Protein AF-A0A931XSU1-F1 (afdb_monomer)

Nearest PDB structures (foldseek):
  8f7c-assembly1_G  TM=5.440E-01  e=2.232E+00  Homo sapiens
  8qoj-assembly1_A  TM=5.311E-01  e=4.026E+00  Homo sapiens
  8xge-assembly1_A  TM=5.105E-01  e=5.233E+00  Homo sapiens
  8xh9-assembly1_A  TM=5.126E-01  e=6.802E+00  Homo sapiens

Foldseek 3Di:
DLVVLVVLLVVLVVLLVVLVPQDQWDKDDWDFDDDPPPTDTDDIDTDRHVVSVVVSVVSNVVSVVSNVVSVVVNVVVVPPDPPPPPDPDDDDDDPPPPPVVVVVVVVVVVVVVVVVVVVVVVVD

pLDDT: mean 74.85, std 11.94, range [46.59, 92.94]

Mean predicted aligned error: 15.7 Å

Secondary structure (DSSP, 8-state):
-HHHHHHHHHHHHHHHHHHHT---EEEEPPEEESSSTTPEEE--EEEE-HHHHHHHHHHHHHHHHHHHHHHHHHHHHHTS-------------------HHHHHHHHHHHHHHHHHHHHHHHT-

Structure (mmCIF, N/CA/C/O backbone):
data_AF-A0A931XSU1-F1
#
_entry.id   AF-A0A931XSU1-F1
#
loop_
_atom_site.group_PDB
_atom_site.id
_atom_site.type_symbol
_atom_site.label_atom_id
_atom_site.label_alt_id
_atom_site.label_comp_id
_atom_site.label_asym_id
_atom_site.label_entity_id
_atom_site.label_seq_id
_atom_site.pdbx_PDB_ins_code
_atom_site.Cartn_x
_atom_site.Cartn_y
_atom_site.Cartn_z
_atom_site.occupancy
_atom_site.B_iso_or_equiv
_atom_site.auth_seq_id
_atom_site.auth_comp_id
_atom_site.auth_asym_id
_atom_site.auth_atom_id
_atom_site.pdbx_PDB_model_num
ATOM 1 N N . MET A 1 1 ? -17.702 6.335 17.029 1.00 62.66 1 MET A N 1
ATOM 2 C CA . MET A 1 1 ? -16.408 6.701 16.405 1.00 62.66 1 MET A CA 1
ATOM 3 C C . MET A 1 1 ? -15.450 5.519 16.221 1.00 62.66 1 MET A C 1
ATOM 5 O O . MET A 1 1 ? -14.830 5.443 15.172 1.00 62.66 1 MET A O 1
ATOM 9 N N . LYS A 1 2 ? -15.399 4.533 17.139 1.00 67.75 2 LYS A N 1
ATOM 10 C CA . LYS A 1 2 ? -14.554 3.317 17.006 1.00 67.75 2 LYS A CA 1
ATOM 11 C C . LYS A 1 2 ? -14.685 2.581 15.659 1.00 67.75 2 LYS A C 1
ATOM 13 O O . LYS A 1 2 ? -13.686 2.206 15.061 1.00 67.75 2 LYS A O 1
ATOM 18 N N . LYS A 1 3 ? -15.919 2.417 15.161 1.00 79.31 3 LYS A N 1
ATOM 19 C CA . LYS A 1 3 ? -16.206 1.733 13.883 1.00 79.31 3 LYS A CA 1
ATOM 20 C C . LYS A 1 3 ? -15.607 2.456 12.672 1.00 79.31 3 LYS A C 1
ATOM 22 O O . LYS A 1 3 ? -15.154 1.799 11.746 1.00 79.31 3 LYS A O 1
ATOM 27 N N . PHE A 1 4 ? -15.596 3.789 12.701 1.00 82.19 4 PHE A N 1
ATOM 28 C CA . PHE A 1 4 ? -15.048 4.597 11.615 1.00 82.19 4 PHE A CA 1
ATOM 29 C C . PHE A 1 4 ? -13.519 4.502 11.593 1.00 82.19 4 PHE A C 1
ATOM 31 O O . PHE A 1 4 ? -12.953 4.238 10.542 1.00 82.19 4 PHE A O 1
ATOM 38 N N . GLY A 1 5 ? -12.869 4.578 12.765 1.00 80.50 5 GLY A N 1
ATOM 39 C CA . GLY A 1 5 ? -11.419 4.373 12.889 1.00 80.50 5 GLY A CA 1
ATOM 40 C C . GLY A 1 5 ? -10.965 2.992 12.402 1.00 80.50 5 GLY A C 1
ATOM 41 O O . GLY A 1 5 ? -10.023 2.898 11.625 1.00 80.50 5 GLY A O 1
ATOM 42 N N . ILE A 1 6 ? -11.694 1.930 12.767 1.00 85.44 6 ILE A N 1
ATOM 43 C CA . ILE A 1 6 ? -11.423 0.569 12.270 1.00 85.44 6 ILE A CA 1
ATOM 44 C C . ILE A 1 6 ? -11.586 0.464 10.751 1.00 85.44 6 ILE A C 1
ATOM 46 O O . ILE A 1 6 ? -10.738 -0.129 10.091 1.00 85.44 6 ILE A O 1
ATOM 50 N N . CYS A 1 7 ? -12.642 1.053 10.184 1.00 87.25 7 CYS A N 1
ATOM 51 C CA . CYS A 1 7 ? -12.866 1.011 8.739 1.00 87.25 7 CYS A CA 1
ATOM 52 C C . CYS A 1 7 ? -11.738 1.726 7.980 1.00 87.25 7 CYS A C 1
ATOM 54 O O . CYS A 1 7 ? -11.248 1.226 6.968 1.00 87.25 7 CYS A O 1
ATOM 56 N N . LEU A 1 8 ? -11.286 2.866 8.505 1.00 87.06 8 LEU A N 1
ATOM 57 C CA . LEU A 1 8 ? -10.216 3.671 7.920 1.00 87.06 8 LEU A CA 1
ATOM 58 C C . LEU A 1 8 ? -8.861 2.956 8.008 1.00 87.06 8 LEU A C 1
ATOM 60 O O . LEU A 1 8 ? -8.111 2.935 7.036 1.00 87.06 8 LEU A O 1
ATOM 64 N N . MET A 1 9 ? -8.591 2.288 9.133 1.00 85.94 9 MET A N 1
ATOM 65 C CA . MET A 1 9 ? -7.377 1.495 9.323 1.00 85.94 9 MET A CA 1
ATOM 66 C C . MET A 1 9 ? -7.322 0.294 8.365 1.00 85.94 9 MET A C 1
ATOM 68 O O . MET A 1 9 ? -6.302 0.085 7.716 1.00 85.94 9 MET A O 1
ATOM 72 N N . ILE A 1 10 ? -8.423 -0.454 8.213 1.00 88.56 10 ILE A N 1
ATOM 73 C CA . ILE A 1 10 ? -8.497 -1.575 7.257 1.00 88.56 10 ILE A CA 1
ATOM 74 C C . ILE A 1 10 ? -8.277 -1.070 5.828 1.00 88.56 10 ILE A C 1
ATOM 76 O O . ILE A 1 10 ? -7.500 -1.661 5.083 1.00 88.56 10 ILE A O 1
ATOM 80 N N . THR A 1 11 ? -8.909 0.047 5.462 1.00 89.56 11 THR A N 1
ATOM 81 C CA . THR A 1 11 ? -8.759 0.641 4.124 1.00 89.56 11 THR A CA 1
ATOM 82 C C . THR A 1 11 ? -7.306 1.039 3.850 1.00 89.56 11 THR A C 1
ATOM 84 O O . THR A 1 11 ? -6.785 0.734 2.781 1.00 89.56 11 THR A O 1
ATOM 87 N N . GLY A 1 12 ? -6.621 1.646 4.826 1.00 85.69 12 GLY A N 1
ATOM 88 C CA . GLY A 1 12 ? -5.203 1.999 4.713 1.00 85.69 12 GLY A CA 1
ATOM 89 C C . GLY A 1 12 ? -4.289 0.782 4.538 1.00 85.69 12 GLY A C 1
ATOM 90 O O . GLY A 1 12 ? -3.405 0.795 3.684 1.00 85.69 12 GLY A O 1
ATOM 91 N N . VAL A 1 13 ? -4.545 -0.305 5.273 1.00 88.69 13 VAL A N 1
ATOM 92 C CA . VAL A 1 13 ? -3.776 -1.557 5.148 1.00 88.69 13 VAL A CA 1
ATOM 93 C C . VAL A 1 13 ? -3.985 -2.209 3.782 1.00 88.69 13 VAL A C 1
ATOM 95 O O . VAL A 1 13 ? -3.011 -2.615 3.149 1.00 88.69 13 VAL A O 1
ATOM 98 N N . VAL A 1 14 ? -5.227 -2.272 3.295 1.00 90.31 14 VAL A N 1
ATOM 99 C CA . VAL A 1 14 ? -5.534 -2.811 1.959 1.00 90.31 14 VAL A CA 1
ATOM 100 C C . VAL A 1 14 ? -4.852 -1.978 0.872 1.00 90.31 14 VAL A C 1
ATOM 102 O O . VAL A 1 14 ? -4.221 -2.536 -0.025 1.00 90.31 14 VAL A O 1
ATOM 105 N N . TRP A 1 15 ? -4.898 -0.647 0.985 1.00 89.31 15 TRP A N 1
ATOM 106 C CA . TRP A 1 15 ? -4.202 0.256 0.065 1.00 89.31 15 TRP A CA 1
ATOM 107 C C . TRP A 1 15 ? -2.683 0.0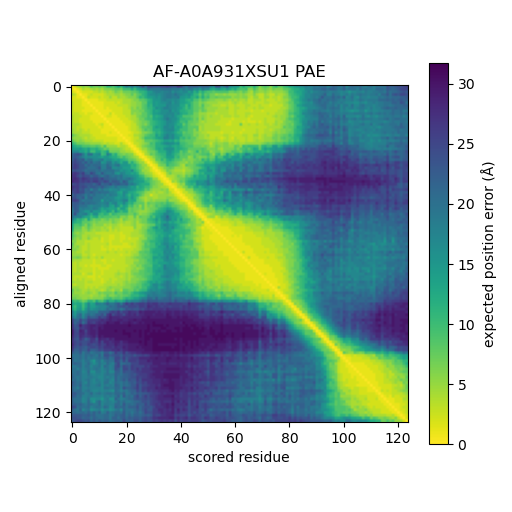50 0.099 1.00 89.31 15 TRP A C 1
ATOM 109 O O . TRP A 1 15 ? -2.029 0.030 -0.9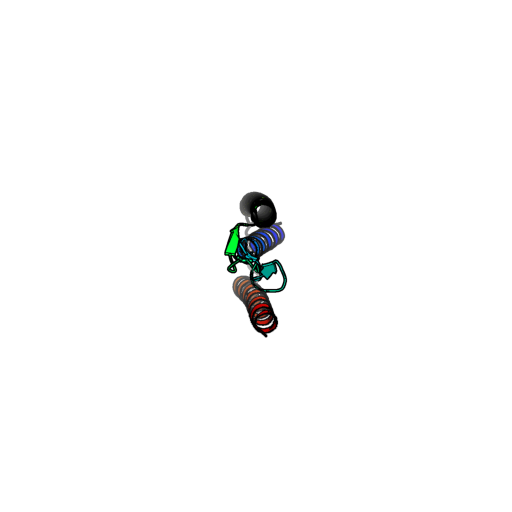42 1.00 89.31 15 TRP A O 1
ATOM 119 N N . CYS A 1 16 ? -2.111 -0.147 1.286 1.00 85.56 16 CYS A N 1
ATOM 120 C CA . CYS A 1 16 ? -0.687 -0.423 1.450 1.00 85.56 16 CYS A CA 1
ATOM 121 C C . CYS A 1 16 ? -0.288 -1.720 0.731 1.00 85.56 16 CYS A C 1
ATOM 123 O O . CYS A 1 16 ? 0.693 -1.749 -0.011 1.00 85.56 16 CYS A O 1
ATOM 125 N N . PHE A 1 17 ? -1.097 -2.774 0.875 1.00 88.44 17 PHE A N 1
ATOM 126 C CA . PHE A 1 17 ? -0.880 -4.052 0.198 1.00 88.44 17 PHE A CA 1
ATOM 127 C C . PHE A 1 17 ? -0.917 -3.916 -1.330 1.00 88.44 17 PHE A C 1
ATOM 129 O O . PHE A 1 17 ? -0.078 -4.486 -2.029 1.00 88.44 17 PHE A O 1
ATOM 136 N N . TYR A 1 18 ? -1.851 -3.113 -1.844 1.00 88.31 18 TYR A N 1
ATOM 137 C CA . TYR A 1 18 ? -1.919 -2.769 -3.262 1.00 88.31 18 TYR A CA 1
ATOM 138 C C . TYR A 1 18 ? -0.652 -2.035 -3.728 1.00 88.31 18 TYR A C 1
ATOM 140 O O . TYR A 1 18 ? -0.026 -2.440 -4.706 1.00 88.31 18 TYR A O 1
ATOM 148 N N . ALA A 1 19 ? -0.214 -1.012 -2.989 1.00 84.62 19 ALA A N 1
ATOM 149 C CA . ALA A 1 19 ? 0.985 -0.249 -3.327 1.00 84.62 19 ALA A CA 1
ATOM 150 C C . ALA A 1 19 ? 2.253 -1.126 -3.332 1.00 84.62 19 ALA A C 1
ATOM 152 O O . ALA A 1 19 ? 3.112 -0.973 -4.200 1.00 84.62 19 ALA A O 1
ATOM 153 N N . PHE A 1 20 ? 2.364 -2.094 -2.415 1.00 82.06 20 PHE A N 1
ATOM 154 C CA . PHE A 1 20 ? 3.493 -3.029 -2.389 1.00 82.06 20 PHE A CA 1
ATOM 155 C C . PHE A 1 20 ? 3.569 -3.922 -3.629 1.00 82.06 20 PHE A C 1
ATOM 157 O O . PHE A 1 20 ? 4.675 -4.159 -4.126 1.00 82.06 20 PHE A O 1
ATOM 164 N N . ASN A 1 21 ? 2.421 -4.352 -4.154 1.00 85.75 21 ASN A N 1
ATOM 165 C CA . ASN A 1 21 ? 2.333 -5.208 -5.339 1.00 85.75 21 ASN A CA 1
ATOM 166 C C . ASN A 1 21 ? 2.503 -4.453 -6.667 1.00 85.75 21 ASN A C 1
ATOM 168 O O . ASN A 1 21 ? 2.543 -5.071 -7.729 1.00 85.75 21 ASN A O 1
ATOM 172 N N . MET A 1 22 ? 2.658 -3.127 -6.637 1.00 81.94 22 MET A N 1
ATOM 173 C CA . MET A 1 22 ? 2.889 -2.340 -7.845 1.00 81.94 22 MET A CA 1
ATOM 174 C C . MET A 1 22 ? 4.270 -2.659 -8.451 1.00 81.94 22 MET A C 1
ATOM 176 O O . MET A 1 22 ? 5.302 -2.551 -7.769 1.00 81.94 22 MET A O 1
ATOM 180 N N . LYS A 1 23 ? 4.278 -3.066 -9.730 1.00 75.19 23 LYS A N 1
ATOM 181 C CA . LYS A 1 23 ? 5.490 -3.318 -10.528 1.00 75.19 23 LYS A CA 1
ATOM 182 C C . LYS A 1 23 ? 6.178 -1.991 -10.864 1.00 75.19 23 LYS A C 1
ATOM 184 O O . LYS A 1 23 ? 5.522 -1.050 -11.297 1.00 75.19 23 LYS A O 1
ATOM 189 N N . THR A 1 24 ? 7.495 -1.929 -10.681 1.00 73.44 24 THR A N 1
ATOM 190 C CA . THR A 1 24 ? 8.327 -0.736 -10.952 1.00 73.44 24 THR A CA 1
ATOM 191 C C . THR A 1 24 ? 9.293 -0.924 -12.125 1.00 73.44 24 THR A C 1
ATOM 193 O O . THR A 1 24 ? 10.028 -0.010 -12.489 1.00 73.44 24 THR A O 1
ATOM 196 N N . SER A 1 25 ? 9.302 -2.109 -12.731 1.00 67.75 25 SER A N 1
ATOM 197 C CA . SER A 1 25 ? 10.124 -2.447 -13.891 1.00 67.75 25 SER A CA 1
ATOM 198 C C . SER A 1 25 ? 9.289 -2.412 -15.166 1.00 67.75 25 SER A C 1
ATOM 200 O O . SER A 1 25 ? 8.185 -2.962 -15.195 1.00 67.75 25 SER A O 1
ATOM 202 N N . ILE A 1 26 ? 9.837 -1.803 -16.218 1.00 62.44 26 ILE A N 1
ATOM 203 C CA . ILE A 1 26 ? 9.305 -1.913 -17.577 1.00 62.44 26 ILE A CA 1
ATOM 204 C C . ILE A 1 26 ? 10.311 -2.706 -18.402 1.00 62.44 26 ILE A C 1
ATOM 206 O O . ILE A 1 26 ? 11.509 -2.414 -18.388 1.00 62.44 26 ILE A O 1
ATOM 210 N N . GLU A 1 27 ? 9.819 -3.711 -19.118 1.00 70.38 27 GLU A N 1
ATOM 211 C CA . GLU A 1 27 ? 10.622 -4.397 -20.122 1.00 70.38 27 GLU A CA 1
ATOM 212 C C . GLU A 1 27 ? 10.598 -3.589 -21.415 1.00 70.38 27 GLU A C 1
ATOM 214 O O . GLU A 1 27 ? 9.541 -3.155 -21.872 1.00 70.38 27 GLU A O 1
ATOM 219 N N . THR A 1 28 ? 11.776 -3.341 -21.979 1.00 63.06 28 THR A N 1
ATOM 220 C CA . THR A 1 28 ? 11.889 -2.723 -23.300 1.00 63.06 28 THR A CA 1
ATOM 221 C C . THR A 1 28 ? 12.015 -3.814 -24.353 1.00 63.06 28 THR A C 1
ATOM 223 O O . THR A 1 28 ? 12.876 -4.690 -24.240 1.00 63.06 28 THR A O 1
ATOM 226 N N . ASP A 1 29 ? 11.150 -3.765 -25.367 1.00 63.53 29 ASP A N 1
ATOM 227 C CA . ASP A 1 29 ? 11.164 -4.728 -26.466 1.00 63.53 29 ASP A CA 1
ATOM 228 C C . ASP A 1 29 ? 12.497 -4.679 -27.218 1.00 63.53 29 ASP A C 1
ATOM 230 O O . ASP A 1 29 ? 13.020 -3.604 -27.534 1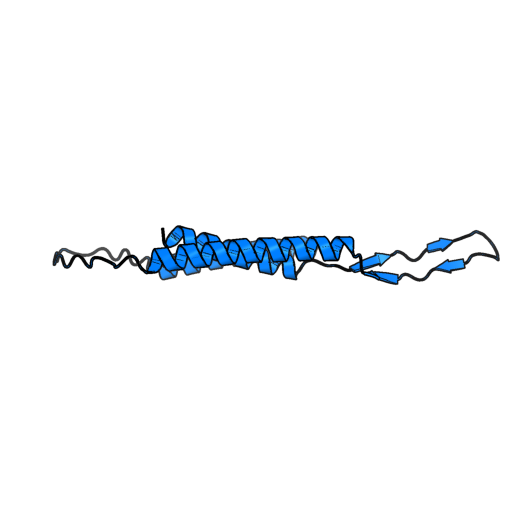.00 63.53 29 ASP A O 1
ATOM 234 N N . SER A 1 30 ? 13.031 -5.858 -27.547 1.00 64.19 30 SER A N 1
ATOM 235 C CA . SER A 1 30 ? 14.205 -5.974 -28.410 1.00 64.19 30 SER A CA 1
ATOM 236 C C . SER A 1 30 ? 13.905 -5.325 -29.758 1.00 64.19 30 SER A C 1
ATOM 238 O O . SER A 1 30 ? 12.921 -5.676 -30.416 1.00 64.19 30 SER A O 1
ATOM 240 N N . ARG A 1 31 ? 14.759 -4.403 -30.199 1.00 68.81 31 ARG A N 1
ATOM 241 C CA . ARG A 1 31 ? 14.568 -3.698 -31.466 1.00 68.81 31 ARG A CA 1
ATOM 242 C C . ARG A 1 31 ? 15.810 -3.854 -32.328 1.00 68.81 31 ARG A C 1
ATOM 244 O O . ARG A 1 31 ? 16.925 -3.572 -31.898 1.00 68.81 31 ARG A O 1
ATOM 251 N N . VAL A 1 32 ? 15.603 -4.282 -33.569 1.00 73.25 32 VAL A N 1
ATOM 252 C CA . VAL A 1 32 ? 16.634 -4.216 -34.607 1.00 73.25 32 VAL A CA 1
ATOM 253 C C . VAL A 1 32 ? 16.574 -2.823 -35.216 1.00 73.25 32 VAL A C 1
ATOM 255 O O . VAL A 1 32 ? 15.534 -2.415 -35.734 1.00 73.25 32 VAL A O 1
ATOM 258 N N . ILE A 1 33 ? 17.670 -2.077 -35.117 1.00 74.38 33 ILE A N 1
ATOM 259 C CA . ILE A 1 33 ? 17.792 -0.746 -35.709 1.00 74.38 33 ILE A CA 1
ATOM 260 C C . ILE A 1 33 ? 18.641 -0.881 -36.977 1.00 74.38 33 ILE A C 1
ATOM 262 O O . ILE A 1 33 ? 19.800 -1.292 -36.916 1.00 74.38 33 ILE A O 1
ATOM 266 N N . GLY A 1 34 ? 18.050 -0.550 -38.128 1.00 74.12 34 GLY A N 1
ATOM 267 C CA . GLY A 1 34 ? 18.694 -0.602 -39.446 1.00 74.12 34 GLY A CA 1
ATOM 268 C C . GLY A 1 34 ? 18.129 -1.678 -40.381 1.00 74.12 34 GLY A C 1
ATOM 269 O O . GLY A 1 34 ? 17.298 -2.498 -39.996 1.00 74.12 34 GLY A O 1
ATOM 270 N N . SER A 1 35 ? 18.571 -1.658 -41.639 1.00 70.12 35 SER A N 1
ATOM 271 C CA . SER A 1 35 ? 18.179 -2.613 -42.685 1.00 70.12 35 SER A CA 1
ATOM 272 C C . SER A 1 35 ? 19.415 -2.996 -43.502 1.00 70.12 35 SER A C 1
ATOM 274 O O . SER A 1 35 ? 20.161 -2.117 -43.928 1.00 70.12 35 SER A O 1
ATOM 276 N N . GLY A 1 36 ? 19.648 -4.293 -43.717 1.00 75.75 36 GLY A N 1
ATOM 277 C CA . GLY A 1 36 ? 20.820 -4.797 -44.447 1.00 75.75 36 GLY A CA 1
ATOM 278 C C . GLY A 1 36 ? 22.013 -5.1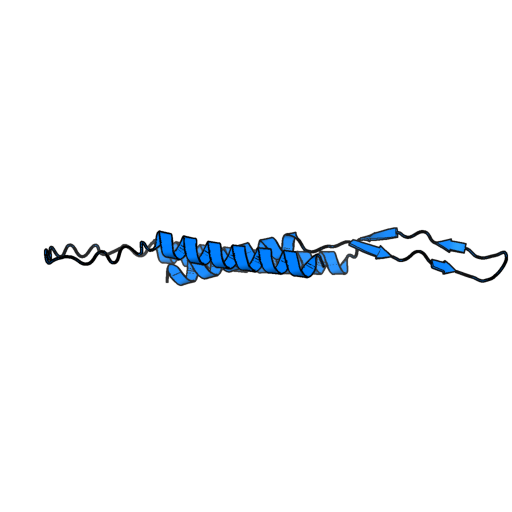64 -43.544 1.00 75.75 36 GLY A C 1
ATOM 279 O O . GLY A 1 36 ? 21.830 -5.354 -42.343 1.00 75.75 36 GLY A O 1
ATOM 280 N N . PRO A 1 37 ? 23.239 -5.280 -44.090 1.00 71.81 37 PRO A N 1
ATOM 281 C CA . PRO A 1 37 ? 24.411 -5.827 -43.386 1.00 71.81 37 PRO A CA 1
ATOM 282 C C . PRO A 1 37 ? 24.919 -4.983 -42.200 1.00 71.81 37 PRO A C 1
ATOM 284 O O . PRO A 1 37 ? 25.824 -5.413 -41.493 1.00 71.81 37 PRO A O 1
ATOM 287 N N . TYR A 1 38 ? 24.332 -3.806 -41.963 1.00 72.75 38 TYR A N 1
ATOM 288 C CA . TYR A 1 38 ? 24.659 -2.903 -40.854 1.00 72.75 38 TYR A CA 1
ATOM 289 C C . TYR A 1 38 ? 23.566 -2.853 -39.774 1.00 72.75 38 TYR A C 1
ATOM 291 O O . TYR A 1 38 ? 23.498 -1.893 -39.009 1.00 72.75 38 TYR A O 1
ATOM 299 N N . SER A 1 39 ? 22.670 -3.844 -39.716 1.00 74.25 39 SER A N 1
ATOM 300 C CA . SER A 1 39 ? 21.642 -3.890 -38.673 1.00 74.25 39 SER A CA 1
ATOM 301 C C . SER A 1 39 ? 22.264 -4.118 -37.293 1.00 74.25 39 SER A C 1
ATOM 303 O O . SER A 1 39 ? 23.000 -5.086 -37.097 1.00 74.25 39 SER A O 1
ATOM 305 N N . VAL A 1 40 ? 21.916 -3.269 -36.327 1.00 72.44 40 VAL A N 1
ATOM 306 C CA . VAL A 1 40 ? 22.341 -3.402 -34.930 1.00 72.44 40 VAL A CA 1
ATOM 307 C C . VAL A 1 40 ? 21.184 -3.983 -34.122 1.00 72.44 40 VAL A C 1
ATOM 309 O O . VAL A 1 40 ? 20.094 -3.408 -34.067 1.00 72.44 40 VAL A O 1
ATOM 312 N N . TYR A 1 41 ? 21.417 -5.144 -33.511 1.00 75.12 41 TYR A N 1
ATOM 313 C CA . TYR A 1 41 ? 20.464 -5.787 -32.611 1.00 75.12 41 TYR A CA 1
ATOM 314 C C . TYR A 1 41 ? 20.596 -5.186 -31.212 1.00 75.12 41 TYR A C 1
ATOM 316 O O . TYR A 1 41 ? 21.641 -5.324 -30.574 1.00 75.12 41 TYR A O 1
ATOM 324 N N . VAL A 1 42 ? 19.539 -4.532 -30.730 1.00 75.19 42 VAL A N 1
ATOM 325 C CA . VAL A 1 42 ? 19.458 -4.075 -29.342 1.00 75.19 42 VAL A CA 1
ATOM 326 C C . VAL A 1 42 ? 18.686 -5.130 -28.542 1.00 75.19 42 VAL A C 1
ATOM 328 O O . VAL A 1 42 ? 17.496 -5.333 -28.811 1.00 75.19 42 VAL A O 1
ATOM 331 N N . PRO A 1 43 ? 19.334 -5.833 -27.593 1.00 72.94 43 PRO A N 1
ATOM 332 C CA . PRO A 1 43 ? 18.669 -6.835 -26.767 1.00 72.94 43 PRO A CA 1
ATOM 333 C C . PRO A 1 43 ? 17.627 -6.184 -25.851 1.00 72.94 43 PRO A C 1
ATOM 335 O O . PRO A 1 43 ? 17.787 -5.035 -25.442 1.00 72.94 43 PRO A O 1
ATOM 338 N N . SER A 1 44 ? 16.577 -6.932 -25.505 1.00 70.56 44 SER A N 1
ATOM 339 C CA . SER A 1 44 ? 15.572 -6.489 -24.537 1.00 70.56 44 SER A CA 1
ATOM 340 C C . SER A 1 44 ? 16.218 -6.269 -23.171 1.00 70.56 44 SER A C 1
ATOM 342 O O . SER A 1 44 ? 16.903 -7.156 -22.652 1.00 70.56 44 SER A O 1
ATOM 344 N N . GLN A 1 45 ? 15.999 -5.098 -22.578 1.00 69.38 45 GLN A N 1
ATOM 345 C CA . GLN A 1 45 ? 16.520 -4.760 -21.256 1.00 69.38 45 GLN A CA 1
ATOM 346 C C . GLN A 1 45 ? 15.362 -4.424 -20.313 1.00 69.38 45 GLN A C 1
ATOM 348 O O . GLN A 1 45 ? 14.449 -3.671 -20.659 1.00 69.38 45 GLN A O 1
ATOM 353 N N . SER A 1 46 ? 15.402 -4.970 -19.097 1.00 66.62 46 SER A N 1
ATOM 354 C CA . SER A 1 46 ? 14.541 -4.515 -18.006 1.00 66.62 46 SER A CA 1
ATOM 355 C C . SER A 1 46 ? 15.125 -3.215 -17.465 1.00 66.62 46 SER A C 1
ATOM 357 O O . SER A 1 46 ? 16.094 -3.233 -16.702 1.00 66.62 46 SER A O 1
ATOM 359 N N . VAL A 1 47 ? 14.542 -2.085 -17.859 1.00 72.12 47 VAL A N 1
ATOM 360 C CA . VAL A 1 47 ? 14.950 -0.773 -17.355 1.00 72.12 47 VAL A CA 1
ATOM 361 C C . VAL A 1 47 ? 14.077 -0.439 -16.152 1.00 72.12 47 VAL A C 1
ATOM 363 O O . VAL A 1 47 ? 12.848 -0.552 -16.186 1.00 72.12 47 VAL A O 1
ATOM 366 N N . HIS A 1 48 ? 14.714 -0.042 -15.052 1.00 68.81 48 HIS A N 1
ATOM 367 C CA . HIS A 1 48 ? 13.984 0.428 -13.885 1.00 68.81 48 HIS A CA 1
ATOM 368 C C . HIS A 1 48 ? 13.333 1.769 -14.226 1.00 68.81 48 HIS A C 1
ATOM 370 O O . HIS A 1 48 ? 14.036 2.757 -14.447 1.00 68.81 48 HIS A O 1
ATOM 376 N N . ASN A 1 49 ? 12.002 1.806 -14.307 1.00 77.31 49 ASN A N 1
ATOM 377 C CA . ASN A 1 49 ? 11.318 3.053 -14.599 1.00 77.31 49 ASN A CA 1
ATOM 378 C C . ASN A 1 49 ? 11.192 3.856 -13.302 1.00 77.31 49 ASN A C 1
ATOM 380 O O . ASN A 1 49 ? 10.395 3.522 -12.423 1.00 77.31 49 ASN A O 1
ATOM 384 N N . LEU A 1 50 ? 11.986 4.923 -13.208 1.00 80.19 50 LEU A N 1
ATOM 385 C CA . LEU A 1 50 ? 11.978 5.849 -12.078 1.00 80.19 50 LEU A CA 1
ATOM 386 C C . LEU A 1 50 ? 10.589 6.459 -11.847 1.00 80.19 50 LEU A C 1
ATOM 388 O O . LEU A 1 50 ? 10.187 6.613 -10.700 1.00 80.19 50 LEU A O 1
ATOM 392 N N . ASP A 1 51 ? 9.820 6.705 -12.910 1.00 82.25 51 ASP A N 1
ATOM 393 C CA . ASP A 1 51 ? 8.470 7.262 -12.803 1.00 82.25 51 ASP A CA 1
ATOM 394 C C . ASP A 1 51 ? 7.497 6.275 -12.133 1.00 82.25 51 ASP A C 1
ATOM 396 O O . ASP A 1 51 ? 6.760 6.635 -11.216 1.00 82.25 51 ASP A O 1
ATOM 400 N N . LEU A 1 52 ? 7.557 4.985 -12.493 1.00 78.00 52 LEU A N 1
ATOM 401 C CA . LEU A 1 52 ? 6.755 3.950 -11.823 1.00 78.00 52 LEU A CA 1
ATOM 402 C C . LEU A 1 52 ? 7.182 3.742 -10.365 1.00 78.00 52 LEU A C 1
ATOM 404 O O . LEU A 1 52 ? 6.345 3.462 -9.502 1.00 78.00 52 LEU A O 1
ATOM 408 N N . ALA A 1 53 ? 8.478 3.869 -10.076 1.00 80.88 53 ALA A N 1
ATOM 409 C CA . ALA A 1 53 ? 8.992 3.802 -8.714 1.00 80.88 53 ALA A CA 1
ATOM 410 C C . ALA A 1 53 ? 8.493 4.981 -7.860 1.00 80.88 53 ALA A C 1
ATOM 412 O O . ALA A 1 53 ? 8.074 4.772 -6.716 1.00 80.88 53 ALA A O 1
ATOM 413 N N . ASP A 1 54 ? 8.453 6.189 -8.423 1.00 86.19 54 ASP A N 1
ATOM 414 C CA . ASP A 1 54 ? 7.924 7.377 -7.754 1.00 86.19 54 ASP A CA 1
ATOM 415 C C . ASP A 1 54 ? 6.405 7.298 -7.545 1.00 86.19 54 ASP A C 1
ATOM 417 O O . ASP A 1 54 ? 5.913 7.622 -6.459 1.00 86.19 54 ASP A O 1
ATOM 421 N N . GLN A 1 55 ? 5.648 6.765 -8.509 1.00 87.06 55 GLN A N 1
ATOM 422 C CA . GLN A 1 55 ? 4.216 6.500 -8.331 1.00 87.06 55 GLN A CA 1
ATOM 423 C C . GLN A 1 55 ? 3.959 5.496 -7.197 1.00 87.06 55 GLN A C 1
ATOM 425 O O . GLN A 1 55 ? 3.139 5.751 -6.307 1.00 87.06 55 GLN A O 1
ATOM 430 N N . LYS A 1 56 ? 4.708 4.384 -7.161 1.00 86.50 56 LYS A N 1
ATOM 431 C CA . LYS A 1 56 ? 4.646 3.407 -6.063 1.00 86.50 56 LYS A CA 1
ATOM 432 C C . LYS A 1 56 ? 4.948 4.059 -4.716 1.00 86.50 56 LYS A C 1
ATOM 434 O O . LYS A 1 56 ? 4.238 3.820 -3.736 1.00 86.50 56 LYS A O 1
ATOM 439 N N . ARG A 1 57 ? 5.983 4.900 -4.663 1.00 86.50 57 ARG A N 1
ATOM 440 C CA . ARG A 1 57 ? 6.364 5.644 -3.461 1.00 86.50 57 ARG A CA 1
ATOM 441 C C . ARG A 1 57 ? 5.241 6.573 -3.002 1.00 86.50 57 ARG A C 1
ATOM 443 O O . ARG A 1 57 ? 4.911 6.560 -1.818 1.00 86.50 57 ARG A O 1
ATOM 450 N N . ASN A 1 58 ? 4.612 7.318 -3.908 1.00 91.00 58 ASN A N 1
ATOM 451 C CA . ASN A 1 58 ? 3.476 8.179 -3.577 1.00 91.00 58 ASN A CA 1
ATOM 452 C C . ASN A 1 58 ? 2.286 7.388 -3.022 1.00 91.00 58 ASN A C 1
ATOM 454 O O . ASN A 1 58 ? 1.698 7.791 -2.017 1.00 91.00 58 ASN A O 1
ATOM 458 N N . HIS A 1 59 ? 1.959 6.235 -3.611 1.00 89.88 59 HIS A N 1
ATOM 459 C CA . HIS A 1 59 ? 0.900 5.372 -3.087 1.00 89.88 59 HIS A CA 1
ATOM 460 C C . HIS A 1 59 ? 1.222 4.815 -1.696 1.00 89.88 59 HIS A C 1
ATOM 462 O O . HIS A 1 59 ? 0.336 4.778 -0.842 1.00 89.88 59 HIS A O 1
ATOM 468 N N . LEU A 1 60 ? 2.478 4.436 -1.439 1.00 90.19 60 LEU A N 1
ATOM 469 C CA . LEU A 1 60 ? 2.940 4.000 -0.117 1.00 90.19 60 LEU A CA 1
ATOM 470 C C . LEU A 1 60 ? 2.847 5.120 0.925 1.00 90.19 60 LEU A C 1
ATOM 472 O O . LEU A 1 60 ? 2.358 4.888 2.030 1.00 90.19 60 LEU A O 1
ATOM 476 N N . ILE A 1 61 ? 3.265 6.337 0.569 1.00 91.12 61 ILE A N 1
ATOM 477 C CA . ILE A 1 61 ? 3.166 7.509 1.449 1.00 91.12 61 ILE A CA 1
ATOM 478 C C . ILE A 1 61 ? 1.697 7.799 1.776 1.00 91.12 61 ILE A C 1
ATOM 480 O O . ILE A 1 61 ? 1.344 7.932 2.948 1.00 91.12 61 ILE A O 1
ATOM 484 N N . GLY A 1 62 ? 0.826 7.831 0.764 1.00 90.81 62 GLY A N 1
ATOM 485 C CA . GLY A 1 62 ? -0.610 8.040 0.953 1.00 90.81 62 GLY A CA 1
ATOM 486 C C . GLY A 1 62 ? -1.246 6.974 1.851 1.00 90.81 62 GLY A C 1
ATOM 487 O O . GLY A 1 62 ? -1.944 7.310 2.810 1.00 90.81 62 GLY A O 1
ATOM 488 N N . ALA A 1 63 ? -0.948 5.694 1.605 1.00 89.75 63 ALA A N 1
ATOM 489 C CA . ALA A 1 63 ? -1.429 4.587 2.431 1.00 89.75 63 ALA A CA 1
ATOM 490 C C . ALA A 1 63 ? -0.949 4.695 3.887 1.00 89.75 63 ALA A C 1
ATOM 492 O O . ALA A 1 63 ? -1.722 4.455 4.820 1.00 89.75 63 ALA A O 1
ATOM 493 N N . GLY A 1 64 ? 0.308 5.100 4.090 1.00 89.31 64 GLY A N 1
ATOM 494 C CA . GLY A 1 64 ? 0.883 5.346 5.409 1.00 89.31 64 GLY A CA 1
ATOM 495 C C . GLY A 1 64 ? 0.134 6.439 6.169 1.00 89.31 64 GLY A C 1
ATOM 496 O O . GLY A 1 64 ? -0.289 6.216 7.303 1.00 89.31 64 GLY A O 1
ATOM 497 N N . ILE A 1 65 ? -0.114 7.585 5.527 1.00 92.94 65 ILE A N 1
ATOM 498 C CA . ILE A 1 65 ? -0.855 8.704 6.128 1.00 92.94 65 ILE A CA 1
ATOM 499 C C . ILE A 1 65 ? -2.265 8.263 6.533 1.00 92.94 65 ILE A C 1
ATOM 501 O O . ILE A 1 65 ? -2.669 8.472 7.677 1.00 92.94 65 ILE A O 1
ATOM 505 N N . VAL A 1 66 ? -3.001 7.604 5.633 1.00 91.56 66 VAL A N 1
ATOM 506 C CA . VAL A 1 66 ? -4.362 7.114 5.912 1.00 91.56 66 VAL A CA 1
ATOM 507 C C . VAL A 1 66 ? -4.365 6.135 7.088 1.00 91.56 66 VAL A C 1
ATOM 509 O O . VAL A 1 66 ? -5.212 6.235 7.978 1.00 91.56 66 VAL A O 1
ATOM 512 N N . THR A 1 67 ? -3.391 5.226 7.139 1.00 90.31 67 THR A N 1
ATOM 513 C CA . THR A 1 67 ? -3.267 4.242 8.224 1.00 90.31 67 THR A CA 1
ATOM 514 C C . THR A 1 67 ? -2.979 4.917 9.566 1.00 90.31 67 THR A C 1
ATOM 516 O O . THR A 1 67 ? -3.625 4.589 10.561 1.00 90.31 67 THR A O 1
ATOM 519 N N . ILE A 1 68 ? -2.067 5.895 9.598 1.00 91.88 68 ILE A N 1
ATOM 520 C CA . ILE A 1 68 ? -1.733 6.662 10.808 1.00 91.88 68 ILE A CA 1
ATOM 521 C C . ILE A 1 68 ? -2.952 7.443 11.303 1.00 91.88 68 ILE A C 1
ATOM 523 O O . ILE A 1 68 ? -3.298 7.366 12.481 1.00 91.88 68 ILE A O 1
ATOM 527 N N . VAL A 1 69 ? -3.648 8.147 10.408 1.00 91.56 69 VAL A N 1
ATOM 528 C CA . VAL A 1 69 ? -4.863 8.899 10.749 1.00 91.56 69 VAL A CA 1
ATOM 529 C C . VAL A 1 69 ? -5.932 7.961 11.318 1.00 91.56 69 VAL A C 1
ATOM 531 O O . VAL A 1 69 ? -6.508 8.246 12.370 1.00 91.56 69 VAL A O 1
ATOM 534 N N . GLY A 1 70 ? -6.147 6.803 10.687 1.00 87.31 70 GLY A N 1
ATOM 535 C CA . GLY A 1 70 ? -7.061 5.771 11.179 1.00 87.31 70 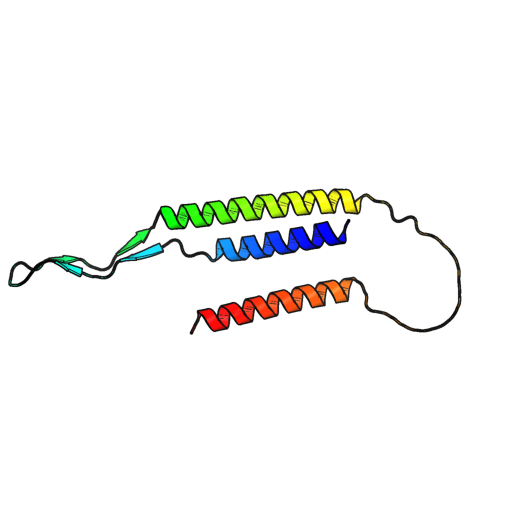GLY A CA 1
ATOM 536 C C . GLY A 1 70 ? -6.686 5.250 12.569 1.00 87.31 70 GLY A C 1
ATOM 537 O O . GLY A 1 70 ? -7.559 5.133 13.432 1.00 87.31 70 GLY A O 1
ATOM 538 N N . ALA A 1 71 ? -5.397 5.004 12.814 1.00 88.50 71 ALA A N 1
ATOM 539 C CA . ALA A 1 71 ? -4.888 4.554 14.107 1.00 88.50 71 ALA A CA 1
ATOM 540 C C . ALA A 1 71 ? -5.096 5.604 15.210 1.00 88.50 71 ALA A C 1
ATOM 542 O O . ALA A 1 71 ? -5.551 5.259 16.301 1.00 88.50 71 ALA A O 1
ATOM 543 N N . ILE A 1 72 ? -4.848 6.885 14.918 1.00 90.06 72 ILE A N 1
ATOM 544 C CA . ILE A 1 72 ? -5.073 7.996 15.855 1.00 90.06 72 ILE A CA 1
ATOM 545 C C . ILE A 1 72 ? -6.563 8.104 16.213 1.00 90.06 72 ILE A C 1
ATOM 547 O O . ILE A 1 72 ? -6.928 8.118 17.391 1.00 90.06 72 ILE A O 1
ATOM 551 N N . LEU A 1 73 ? -7.442 8.111 15.207 1.00 88.12 73 LEU A N 1
ATOM 552 C CA . LEU A 1 73 ? -8.899 8.144 15.393 1.00 88.12 73 LEU A CA 1
ATOM 553 C C . LEU A 1 73 ? -9.411 6.940 16.189 1.00 88.12 73 LEU A C 1
ATOM 555 O O . LEU A 1 73 ? -10.287 7.078 17.048 1.00 88.12 73 LEU A O 1
ATOM 559 N N . PHE A 1 74 ? -8.876 5.750 15.915 1.00 87.19 74 PHE A N 1
ATOM 560 C CA . PHE A 1 74 ? -9.206 4.547 16.666 1.00 87.19 74 PHE A CA 1
ATOM 561 C C . PHE A 1 74 ? -8.724 4.634 18.119 1.00 87.19 74 PHE A C 1
ATOM 563 O O . PHE A 1 74 ? -9.497 4.312 19.024 1.00 87.19 74 PHE A O 1
ATOM 570 N N . GLY A 1 75 ? -7.503 5.125 18.349 1.00 86.00 75 GLY A N 1
ATOM 571 C CA . GLY A 1 75 ? -6.923 5.335 19.675 1.00 86.00 75 GLY A CA 1
ATOM 572 C C . GLY A 1 75 ? -7.779 6.258 20.541 1.00 86.00 75 GLY A C 1
ATOM 573 O O . GLY A 1 75 ? -8.214 5.858 21.623 1.00 86.00 75 GLY A O 1
ATOM 574 N N . PHE A 1 76 ? -8.132 7.441 20.028 1.00 86.38 76 PHE A N 1
ATOM 575 C CA . PHE A 1 76 ? -9.038 8.364 20.724 1.00 86.38 76 PHE A CA 1
ATOM 576 C C . PHE A 1 76 ? -10.439 7.783 20.913 1.00 86.38 76 PHE A C 1
ATOM 578 O O . PHE A 1 76 ? -11.040 7.927 21.976 1.00 86.38 76 PHE A O 1
ATOM 585 N N . GLY A 1 77 ? -10.951 7.063 19.913 1.00 80.38 77 GLY A N 1
ATOM 586 C CA . GLY A 1 77 ? -12.223 6.365 20.030 1.00 80.38 77 GLY A CA 1
ATOM 587 C C . GLY A 1 77 ? -12.213 5.318 21.144 1.00 80.38 77 GLY A C 1
ATOM 588 O O . GLY A 1 77 ? -13.222 5.178 21.832 1.00 80.38 77 GLY A O 1
ATOM 589 N N . SER A 1 78 ? -11.103 4.590 21.324 1.00 81.38 78 SER A N 1
ATOM 590 C CA . SER A 1 78 ? -10.932 3.507 22.303 1.00 81.38 78 SER A CA 1
ATOM 591 C C . SER A 1 78 ? -11.051 3.989 23.749 1.00 81.38 78 SER A C 1
ATOM 593 O O . SER A 1 78 ? -11.752 3.347 24.535 1.00 81.38 78 SER A O 1
ATOM 595 N N . LEU A 1 79 ? -10.461 5.153 24.046 1.00 77.62 79 LEU A N 1
ATOM 596 C CA . LEU A 1 79 ? -10.413 5.779 25.375 1.00 77.62 79 LEU A CA 1
ATOM 597 C C . LEU A 1 79 ? -11.783 6.219 25.909 1.00 77.62 79 LEU A C 1
ATOM 599 O O . LEU A 1 79 ? -11.922 6.489 27.101 1.00 77.62 79 LEU A O 1
ATOM 603 N N . GLN A 1 80 ? -12.814 6.255 25.061 1.00 74.81 80 GLN A N 1
ATOM 604 C CA . GLN A 1 80 ? -14.179 6.506 25.502 1.00 74.81 80 GLN A CA 1
ATOM 605 C C . GLN A 1 80 ? -14.660 5.313 26.351 1.00 74.81 80 GLN A C 1
ATOM 607 O O . GLN A 1 80 ? -15.042 4.260 25.823 1.00 74.81 80 GLN A O 1
ATOM 612 N N . LYS A 1 81 ? -14.568 5.476 27.680 1.00 58.94 81 LYS A N 1
ATOM 613 C CA . LYS A 1 81 ? -15.015 4.528 28.710 1.00 58.94 81 LYS A CA 1
ATOM 614 C C . LYS A 1 81 ? -16.435 4.063 28.386 1.00 58.94 81 LYS A C 1
ATOM 616 O O . LYS A 1 81 ? -17.337 4.880 28.212 1.00 58.94 81 LYS A O 1
ATOM 621 N N . GLN A 1 82 ? -16.636 2.750 28.307 1.00 61.31 82 GLN A N 1
ATOM 622 C CA . GLN A 1 82 ? -17.981 2.188 28.320 1.00 61.31 82 GLN A CA 1
ATOM 623 C C . GLN A 1 82 ? -18.576 2.480 29.696 1.00 61.31 82 GLN A C 1
ATOM 625 O O . GLN A 1 82 ? -18.150 1.895 30.690 1.00 61.31 82 GLN A O 1
ATOM 630 N N . THR A 1 83 ? -19.549 3.387 29.763 1.00 55.75 83 THR A N 1
ATOM 631 C CA . THR A 1 83 ? -20.485 3.414 30.884 1.00 55.75 83 THR A CA 1
ATOM 632 C C . THR A 1 83 ? -21.233 2.087 30.838 1.00 55.75 83 THR A C 1
ATOM 634 O O . THR A 1 83 ? -22.139 1.897 30.027 1.00 55.75 83 THR A O 1
ATOM 637 N N . VAL A 1 84 ? -20.775 1.121 31.634 1.00 55.44 84 VAL A N 1
ATOM 638 C CA . VAL A 1 84 ? -21.480 -0.136 31.868 1.00 55.44 84 VAL A CA 1
ATOM 639 C C . VAL A 1 84 ? -22.755 0.234 32.620 1.00 55.44 84 VAL A C 1
ATOM 641 O O . VAL A 1 84 ? -22.745 0.399 33.836 1.00 55.44 84 VAL A O 1
ATOM 644 N N . ASN A 1 85 ? -23.849 0.439 31.886 1.00 50.91 85 ASN A N 1
ATOM 645 C CA . ASN A 1 85 ? -25.178 0.513 32.475 1.00 50.91 85 ASN A CA 1
ATOM 646 C C . ASN A 1 85 ? -25.530 -0.891 32.972 1.00 50.91 85 ASN A C 1
ATOM 648 O O . ASN A 1 85 ? -26.083 -1.704 32.233 1.00 50.91 85 ASN A O 1
ATOM 652 N N . ASN A 1 86 ? -25.179 -1.177 34.225 1.00 54.34 86 ASN A N 1
ATOM 653 C CA . ASN A 1 86 ? -25.723 -2.298 34.981 1.00 54.34 86 ASN A CA 1
ATOM 654 C C . ASN A 1 86 ? -27.218 -2.035 35.217 1.00 54.34 86 ASN A C 1
ATOM 656 O O . ASN A 1 86 ? -27.616 -1.553 36.271 1.00 54.34 86 ASN A O 1
ATOM 660 N N . SER A 1 87 ? -28.053 -2.308 34.215 1.00 50.56 87 SER A N 1
ATOM 661 C CA . SER A 1 87 ? -29.482 -2.539 34.421 1.00 50.56 87 SER A CA 1
ATOM 662 C C . SER A 1 87 ? -29.713 -4.047 34.434 1.00 50.56 87 SER A C 1
ATOM 664 O O . SER A 1 87 ? -29.548 -4.684 33.390 1.00 50.56 87 SER A O 1
ATOM 666 N N . PRO A 1 88 ? -30.079 -4.645 35.581 1.00 60.59 88 PRO A N 1
ATOM 667 C CA . PRO A 1 88 ? -30.526 -6.022 35.615 1.00 60.59 88 PRO A CA 1
ATOM 668 C C . PRO A 1 88 ? -31.950 -6.043 35.065 1.00 60.59 88 PRO A C 1
ATOM 670 O O . PRO A 1 88 ? -32.904 -5.785 35.790 1.00 60.59 88 PRO A O 1
ATOM 673 N N . ASN A 1 89 ? -32.102 -6.316 33.770 1.00 48.72 89 ASN A N 1
ATOM 674 C CA . ASN A 1 89 ? -33.402 -6.703 33.238 1.00 48.72 89 ASN A CA 1
ATOM 675 C C . ASN A 1 89 ? -33.321 -8.132 32.705 1.00 48.72 89 ASN A C 1
ATOM 677 O O . ASN A 1 89 ? -32.906 -8.403 31.578 1.00 48.72 89 ASN A O 1
ATOM 681 N N . ILE A 1 90 ? -33.655 -9.055 33.603 1.00 68.62 90 ILE A N 1
ATOM 682 C CA . ILE A 1 90 ? -33.957 -10.444 33.295 1.00 68.62 90 ILE A CA 1
ATOM 683 C C . ILE A 1 90 ? -35.282 -10.432 32.538 1.00 68.62 90 ILE A C 1
ATOM 685 O O . ILE A 1 90 ? -36.328 -10.399 33.174 1.00 68.62 90 ILE A O 1
ATOM 689 N N . THR A 1 91 ? -35.280 -10.472 31.204 1.00 52.94 91 THR A N 1
ATOM 690 C CA . THR A 1 91 ? -36.451 -10.965 30.453 1.00 52.94 91 THR A CA 1
ATOM 691 C C . THR A 1 91 ? -36.040 -11.515 29.080 1.00 52.94 91 THR A C 1
ATOM 693 O O . THR A 1 91 ? -35.842 -10.790 28.113 1.00 52.94 91 THR A O 1
ATOM 696 N N . THR A 1 92 ? -35.870 -12.841 29.063 1.00 56.53 92 THR A N 1
ATOM 697 C CA . THR A 1 92 ? -36.233 -13.802 28.002 1.00 56.53 92 THR A CA 1
ATOM 698 C C . THR A 1 92 ? -35.783 -13.578 26.547 1.00 56.53 92 THR A C 1
ATOM 700 O O . THR A 1 92 ? -36.388 -12.842 25.776 1.00 56.53 92 THR A O 1
ATOM 703 N N . ALA A 1 93 ? -34.802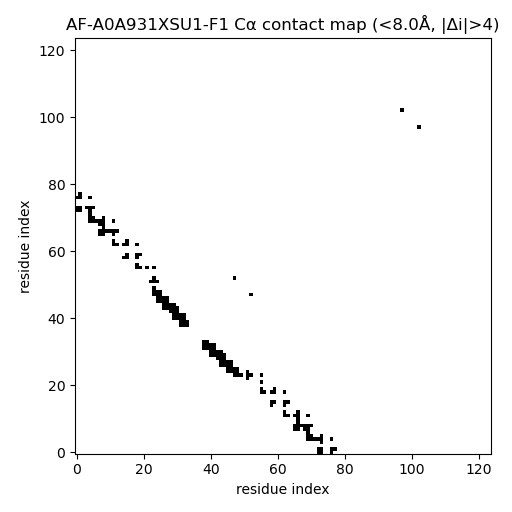 -14.405 26.169 1.00 54.69 93 ALA A N 1
ATOM 704 C CA . ALA A 1 93 ? -34.789 -15.270 24.983 1.00 54.69 93 ALA A CA 1
ATOM 705 C C . ALA A 1 93 ? -35.125 -14.657 23.608 1.00 54.69 93 ALA A C 1
ATOM 707 O O . ALA A 1 93 ? -36.226 -14.792 23.089 1.00 54.69 93 ALA A O 1
ATOM 708 N N . LEU A 1 94 ? -34.079 -14.167 22.941 1.00 54.16 94 LEU A N 1
ATOM 709 C CA . LEU A 1 94 ? -33.795 -14.485 21.537 1.00 54.16 94 LEU A CA 1
ATOM 710 C C . LEU A 1 94 ? -32.285 -14.287 21.327 1.00 54.16 94 LEU A C 1
ATOM 712 O O . LEU A 1 94 ? -31.801 -13.161 21.476 1.00 54.16 94 LEU A O 1
ATOM 716 N N . PRO A 1 95 ? -31.497 -15.339 21.029 1.00 50.41 95 PRO A N 1
ATOM 717 C CA . PRO A 1 95 ? -30.058 -15.200 20.877 1.00 50.41 95 PRO A CA 1
ATOM 718 C C . PRO A 1 95 ? -29.760 -14.524 19.537 1.00 50.41 95 PRO A C 1
ATOM 720 O O . PRO A 1 95 ? -29.427 -15.170 18.549 1.00 50.41 95 PRO A O 1
ATOM 723 N N . LYS A 1 96 ? -29.816 -13.190 19.490 1.00 52.19 96 LYS A N 1
ATOM 724 C CA . LYS A 1 96 ? -29.176 -12.412 18.421 1.00 52.19 96 LYS A CA 1
ATOM 725 C C . LYS A 1 96 ? -27.672 -12.350 18.695 1.00 52.19 96 LYS A C 1
ATOM 727 O O . LYS A 1 96 ? -27.090 -11.284 18.877 1.00 52.19 96 LYS A O 1
ATOM 732 N N . ILE A 1 97 ? -27.042 -13.523 18.738 1.00 55.47 97 ILE A N 1
ATOM 733 C CA . ILE A 1 97 ? -25.594 -13.702 18.839 1.00 55.47 97 ILE A CA 1
ATOM 734 C C . ILE A 1 97 ? -25.026 -13.507 17.432 1.00 55.47 97 ILE A C 1
ATOM 736 O O . ILE A 1 97 ? -24.537 -14.425 16.788 1.00 55.47 97 ILE A O 1
ATOM 740 N N . ILE A 1 98 ? -25.106 -12.281 16.920 1.00 58.53 98 ILE A N 1
ATOM 741 C CA . ILE A 1 98 ? -24.154 -11.847 15.899 1.00 58.53 98 ILE A CA 1
ATOM 742 C C . ILE A 1 98 ? -23.165 -10.982 16.650 1.00 58.53 98 ILE A C 1
ATOM 744 O O . ILE A 1 98 ? -23.285 -9.759 16.736 1.00 58.53 98 ILE A O 1
ATOM 748 N N . ASN A 1 99 ? -22.233 -11.691 17.278 1.00 63.59 99 ASN A N 1
ATOM 749 C CA . ASN A 1 99 ? -21.105 -11.133 17.991 1.00 63.59 99 ASN A CA 1
ATOM 750 C C . ASN A 1 99 ? -20.423 -10.103 17.063 1.00 63.59 99 ASN A C 1
ATOM 752 O O . ASN A 1 99 ? -20.161 -10.428 15.899 1.00 63.59 99 ASN A O 1
ATOM 756 N N . PRO A 1 100 ? -20.160 -8.856 17.496 1.00 62.84 100 PRO A N 1
ATOM 757 C CA . PRO A 1 100 ? -19.506 -7.853 16.651 1.00 62.84 100 PRO A CA 1
ATOM 758 C C . PRO A 1 100 ? -18.193 -8.358 16.029 1.00 62.84 100 PRO A C 1
ATOM 760 O O . PRO A 1 100 ? -17.867 -7.958 14.913 1.00 62.84 100 PRO A O 1
ATOM 763 N N . ALA A 1 101 ? -17.505 -9.296 16.689 1.00 57.19 101 ALA A N 1
ATOM 764 C CA . ALA A 1 101 ? -16.348 -10.006 16.148 1.00 57.19 101 ALA A CA 1
ATOM 765 C C . ALA A 1 101 ? -16.665 -10.802 14.865 1.00 57.19 101 ALA A C 1
ATOM 767 O O . ALA A 1 101 ? -15.929 -10.705 13.889 1.00 57.19 101 ALA A O 1
ATOM 768 N N . VAL A 1 102 ? -17.797 -11.513 14.816 1.00 65.00 102 VAL A N 1
ATOM 769 C CA . VAL A 1 102 ? -18.240 -12.278 13.634 1.00 65.00 102 VAL A CA 1
ATOM 770 C C . VAL A 1 102 ? -18.578 -11.342 12.476 1.00 65.00 102 VAL A C 1
ATOM 772 O O . VAL A 1 102 ? -18.265 -11.640 11.330 1.00 65.00 102 VAL A O 1
ATOM 775 N N . LYS A 1 103 ? -19.146 -10.164 12.765 1.00 68.81 103 LYS A N 1
ATOM 776 C CA . LYS A 1 103 ? -19.401 -9.141 11.739 1.00 68.81 103 LYS A CA 1
ATOM 777 C C . LYS A 1 103 ? -18.108 -8.602 11.124 1.00 68.81 103 LYS A C 1
ATOM 779 O O . LYS A 1 103 ? -18.063 -8.393 9.919 1.00 68.81 103 LYS A O 1
ATOM 784 N N . ILE A 1 104 ? -17.071 -8.393 11.936 1.00 72.19 104 ILE A N 1
ATOM 785 C CA . ILE A 1 104 ? -15.754 -7.950 11.455 1.00 72.19 104 ILE A CA 1
ATOM 786 C C . ILE A 1 104 ? -15.098 -9.051 10.621 1.00 72.19 104 ILE A C 1
ATOM 788 O O . ILE A 1 104 ? -14.639 -8.770 9.521 1.00 72.19 104 ILE A O 1
ATOM 792 N N . ILE A 1 105 ? -15.123 -10.300 11.094 1.00 74.31 105 ILE A N 1
ATOM 793 C CA . ILE A 1 105 ? -14.588 -11.452 10.353 1.00 74.31 105 ILE A CA 1
ATOM 794 C C . ILE A 1 105 ? -15.290 -11.599 9.000 1.00 74.31 105 ILE A C 1
ATOM 796 O O . ILE A 1 105 ? -14.626 -11.800 7.990 1.00 74.31 105 ILE A O 1
ATOM 800 N N . LEU A 1 106 ? -16.613 -11.430 8.955 1.00 72.19 106 LEU A N 1
ATOM 801 C CA . LEU A 1 106 ? -17.384 -11.530 7.718 1.00 72.19 106 LEU A CA 1
ATOM 802 C C . LEU A 1 106 ? -17.053 -10.395 6.737 1.00 72.19 106 LEU A C 1
ATOM 804 O O . LEU A 1 106 ? -16.904 -10.645 5.547 1.00 72.19 106 LEU A O 1
ATOM 808 N N . VAL A 1 107 ? -16.863 -9.165 7.225 1.00 76.88 107 VAL A N 1
ATOM 809 C CA . VAL A 1 107 ? -16.427 -8.035 6.384 1.00 76.88 107 VAL A CA 1
ATOM 810 C C . VAL A 1 107 ? -15.008 -8.255 5.854 1.00 76.88 107 VAL A C 1
ATOM 812 O O . VAL A 1 10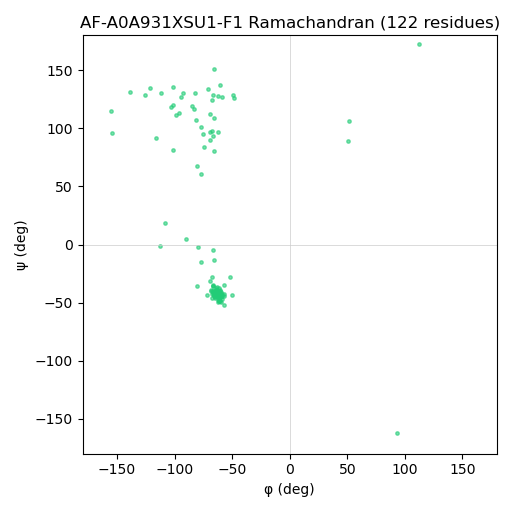7 ? -14.770 -8.054 4.667 1.00 76.88 107 VAL A O 1
ATOM 815 N N . VAL A 1 108 ? -14.078 -8.724 6.692 1.00 75.31 108 VAL A N 1
ATOM 816 C CA . VAL A 1 108 ? -12.705 -9.049 6.270 1.00 75.31 108 VAL A CA 1
ATOM 817 C C . VAL A 1 108 ? -12.702 -10.189 5.248 1.00 75.31 108 VAL A C 1
ATOM 819 O O . VAL A 1 108 ? -12.004 -10.093 4.244 1.00 75.31 108 VAL A O 1
ATOM 822 N N . ALA A 1 109 ? -13.519 -11.226 5.446 1.00 73.94 109 ALA A N 1
ATOM 823 C CA . ALA A 1 109 ? -13.647 -12.342 4.511 1.00 73.94 109 ALA A CA 1
ATOM 824 C C . ALA A 1 109 ? -14.225 -11.909 3.154 1.00 73.94 109 ALA A C 1
ATOM 826 O O . ALA A 1 109 ? -13.734 -12.354 2.119 1.00 73.94 109 ALA A O 1
ATOM 827 N N . VAL A 1 110 ? -15.215 -11.009 3.141 1.00 77.75 110 VAL A N 1
ATOM 828 C CA . VAL A 1 110 ? -15.765 -10.444 1.897 1.00 77.75 110 VAL A CA 1
ATOM 829 C C . VAL A 1 110 ? -14.707 -9.622 1.161 1.00 77.75 110 VAL A C 1
ATOM 831 O O . VAL A 1 110 ? -14.515 -9.827 -0.033 1.00 77.75 110 VAL A O 1
ATOM 834 N N . ILE A 1 111 ? -13.966 -8.760 1.867 1.00 78.75 111 ILE A N 1
ATOM 835 C CA . ILE A 1 111 ? -12.891 -7.953 1.266 1.00 78.75 111 ILE A CA 1
ATOM 836 C C . ILE A 1 111 ? -11.796 -8.861 0.687 1.00 78.75 111 ILE A C 1
ATOM 838 O O . ILE A 1 111 ? -11.400 -8.694 -0.466 1.00 78.75 111 ILE A O 1
ATOM 842 N N . PHE A 1 112 ? -11.351 -9.867 1.445 1.00 76.19 112 PHE A N 1
ATOM 843 C CA . PHE A 1 112 ? -10.326 -10.812 0.998 1.00 76.19 112 PHE A CA 1
ATOM 844 C C . PHE A 1 112 ? -10.797 -11.652 -0.198 1.00 76.19 112 PHE A C 1
ATOM 846 O O . PHE A 1 112 ? -10.041 -11.8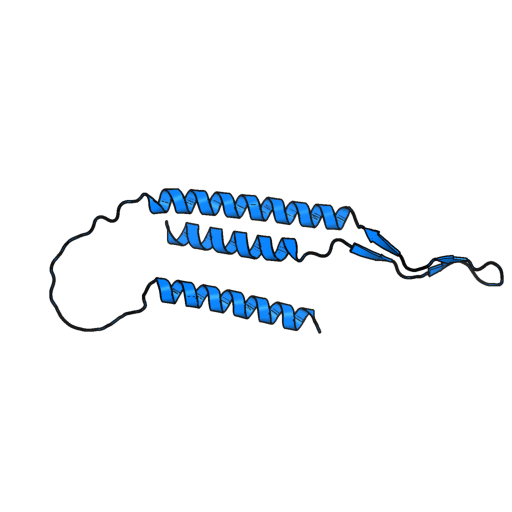70 -1.143 1.00 76.19 112 PHE A O 1
ATOM 853 N N . GLY A 1 113 ? -12.067 -12.070 -0.197 1.00 74.81 113 GLY A N 1
ATOM 854 C CA . GLY A 1 113 ? -12.694 -12.769 -1.317 1.00 74.81 113 GLY A CA 1
ATOM 855 C C . GLY A 1 113 ? -12.732 -11.920 -2.588 1.00 74.81 113 GLY A C 1
ATOM 856 O O . GLY A 1 113 ? -12.347 -12.400 -3.651 1.00 74.81 113 GLY A O 1
ATOM 857 N N . THR A 1 114 ? -13.117 -10.643 -2.484 1.00 75.69 114 THR A N 1
ATOM 858 C CA . THR A 1 114 ? -13.118 -9.725 -3.637 1.00 75.69 114 THR A CA 1
ATOM 859 C C . THR A 1 114 ? -11.716 -9.428 -4.157 1.00 75.69 114 THR A C 1
ATOM 861 O O . THR A 1 114 ? -11.523 -9.351 -5.367 1.00 75.69 114 THR A O 1
ATOM 864 N N . LEU A 1 115 ? -10.720 -9.334 -3.271 1.00 72.62 115 LEU A N 1
ATOM 865 C CA . LEU A 1 115 ? -9.331 -9.094 -3.661 1.00 72.62 115 LEU A CA 1
ATOM 866 C C . LEU A 1 115 ? -8.756 -10.287 -4.438 1.00 72.62 115 LEU A C 1
ATOM 868 O O . LEU A 1 115 ? -8.120 -10.111 -5.474 1.00 72.62 115 LEU A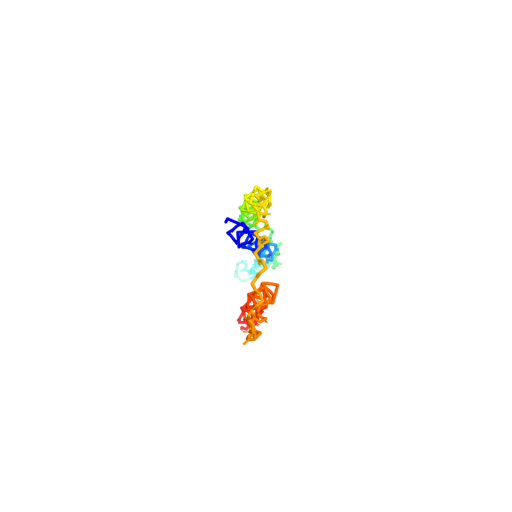 O 1
ATOM 872 N N . LYS A 1 116 ? -9.059 -11.508 -3.984 1.00 75.75 116 LYS A N 1
ATOM 873 C CA . LYS A 1 116 ? -8.635 -12.748 -4.643 1.00 75.75 116 LYS A CA 1
ATOM 874 C C . LYS A 1 116 ? -9.333 -12.969 -5.988 1.00 75.75 116 LYS A C 1
ATOM 876 O O . LYS A 1 116 ? -8.738 -13.522 -6.906 1.00 75.75 116 LYS A O 1
ATOM 881 N N . LEU A 1 117 ? -10.578 -12.504 -6.124 1.00 73.38 117 LEU A N 1
ATOM 882 C CA . LEU A 1 117 ? -11.303 -12.511 -7.397 1.00 73.38 117 LEU A CA 1
ATOM 883 C C . LEU A 1 117 ? -10.665 -11.552 -8.418 1.00 73.38 117 LEU A C 1
ATOM 885 O O . LEU A 1 117 ? -10.552 -11.896 -9.590 1.00 73.38 117 LEU A O 1
ATOM 889 N N . ILE A 1 118 ? -10.221 -10.374 -7.967 1.00 75.19 118 ILE A N 1
ATOM 890 C CA . ILE A 1 118 ? -9.531 -9.384 -8.808 1.00 75.19 118 ILE A CA 1
ATOM 891 C C . ILE A 1 118 ? -8.171 -9.914 -9.282 1.00 75.19 118 ILE A C 1
ATOM 893 O O . ILE A 1 118 ? -7.861 -9.785 -10.465 1.00 75.19 118 ILE A O 1
ATOM 897 N N . GLU A 1 119 ? -7.392 -10.565 -8.408 1.00 72.50 119 GLU A N 1
ATOM 898 C CA . GLU A 1 119 ? -6.148 -11.242 -8.814 1.00 72.50 119 GLU A CA 1
ATOM 899 C C . GLU A 1 119 ? -6.397 -12.295 -9.901 1.00 72.50 119 GLU A C 1
ATOM 901 O O . GLU A 1 119 ? -5.658 -12.356 -10.880 1.00 72.50 119 GLU A O 1
ATOM 906 N N . LEU A 1 120 ? -7.465 -13.089 -9.767 1.00 74.75 120 LEU A N 1
ATOM 907 C CA . LEU A 1 120 ? -7.793 -14.146 -10.725 1.00 74.75 120 LEU A CA 1
ATOM 908 C C . LEU A 1 120 ? -8.212 -13.602 -12.104 1.00 74.75 120 LEU A C 1
ATOM 910 O O . LEU A 1 120 ? -8.041 -14.286 -13.110 1.00 74.75 120 LEU A O 1
ATOM 914 N N . ILE A 1 121 ? -8.771 -12.389 -12.149 1.00 73.44 121 ILE A N 1
ATOM 915 C CA . ILE A 1 121 ? -9.172 -11.705 -13.388 1.00 73.44 121 ILE A CA 1
ATOM 916 C C . ILE A 1 121 ? -7.969 -11.036 -14.067 1.00 73.44 121 ILE A C 1
ATOM 918 O O . ILE A 1 121 ? -7.900 -11.039 -15.288 1.00 73.44 121 ILE A O 1
ATOM 922 N N . MET A 1 122 ? -7.017 -10.499 -13.298 1.00 63.84 122 MET A N 1
ATOM 923 C CA . MET A 1 122 ? -5.810 -9.836 -13.821 1.00 63.84 122 MET A CA 1
ATOM 924 C C . MET A 1 122 ? -4.724 -10.807 -14.318 1.00 63.84 122 MET A C 1
ATOM 926 O O . MET A 1 122 ? -3.793 -10.383 -14.998 1.00 63.84 122 MET A O 1
ATOM 930 N N . LEU A 1 123 ? -4.812 -12.094 -13.965 1.00 59.75 123 LEU A N 1
ATOM 931 C CA . LEU A 1 123 ? -3.889 -13.152 -14.404 1.00 59.75 123 LEU A CA 1
ATOM 932 C C . LEU A 1 123 ? -4.318 -13.858 -15.705 1.00 59.75 123 LEU A C 1
ATOM 934 O O . LEU A 1 123 ? -3.679 -14.834 -16.101 1.00 59.75 123 LEU A O 1
ATOM 938 N N . LYS A 1 124 ? -5.391 -13.392 -16.347 1.00 46.59 124 LYS A N 1
ATOM 939 C CA . LYS A 1 124 ? -5.949 -13.937 -17.588 1.00 46.59 124 LYS A CA 1
ATOM 940 C C . LYS A 1 124 ? -5.807 -12.930 -18.722 1.00 46.59 124 LYS A C 1
ATOM 942 O O . LYS A 1 124 ? -5.574 -13.396 -19.856 1.00 46.59 124 LYS A O 1
#

Radius of gyration: 25.52 Å; Cα contacts (8 Å, |Δi|>4): 99; chains: 1; bounding box: 61×24×80 Å

Solvent-accessible surface area (backbone atoms only — not comparable to full-atom values): 7158 Å² total; per-residue (Å²): 102,45,69,58,14,50,52,38,28,53,51,14,50,54,44,33,54,53,28,68,69,53,76,38,68,44,77,42,79,61,46,73,50,71,79,68,102,73,49,44,79,42,76,59,45,81,45,76,35,64,66,45,42,49,51,34,49,50,41,40,52,52,18,49,52,42,27,52,53,12,48,52,45,25,51,63,35,61,71,59,74,79,81,78,78,87,69,94,73,93,74,83,91,74,91,80,78,72,49,70,66,58,56,50,51,51,52,52,51,50,53,53,50,53,53,55,52,50,52,61,59,75,75,108

Sequence (124 aa):
MKKFGICLMITGVVWCFYAFNMKTSIETDSRVIGSGPYSVYVPSQSVHNLDLADQKRNHLIGAGIVTIVGAILFGFGSLQKQTVNNSPNITTALPKIINPAVKIILVVAVIFGTLKLIELIMLK